Protein AF-A0A0J1GUV9-F1 (afdb_monomer)

Foldseek 3Di:
DQDQDALVQLLVQFDDDPDPLLNQLLSQLRCCCRVVVDDNLVSLVVSCVVSVPPCSVSSVVRSPSRDDPVNVVVSVVVPPPPPPDPCVVVVVVVVVVVVVVVVVVVVVVVVVVVD

Sequence (115 aa):
MAILFTKKEAMKDLPFIEDKALYKAVDLALWLYLDKHWNFKNAVNKAAEKHSVNSKIAIERLLRQVIPEEIFWDRMNGAKPKNTQPTLKETTIRSQKIKKMEMDAKNHVADITRR

Secondary structure (DSSP, 8-state):
------HHHHHHSPPP---HHHHHHHHHHHIIIIIT---HHHHHHHHHHHTT-S-HHHHHHHHHHHS-HHHHHHHHHHTS-S--SSHHHHHHHHHHHHHHHHHHHHHHHHHHTT-

Mean predicted aligned error: 13.07 Å

Structure (mmCIF, N/CA/C/O backbone):
data_AF-A0A0J1GUV9-F1
#
_entry.id   AF-A0A0J1GUV9-F1
#
loop_
_atom_site.group_PDB
_atom_site.id
_atom_site.type_symbol
_atom_site.label_atom_id
_atom_site.label_alt_id
_atom_site.label_comp_id
_atom_site.label_asym_id
_atom_site.label_entity_id
_atom_site.label_seq_id
_atom_site.pdbx_PDB_ins_code
_atom_site.Cartn_x
_atom_site.Cartn_y
_atom_site.Cartn_z
_atom_site.occupancy
_atom_site.B_iso_or_equiv
_atom_site.auth_seq_id
_atom_site.auth_comp_id
_atom_site.auth_asym_id
_atom_site.auth_atom_id
_atom_site.pdbx_PDB_model_num
ATOM 1 N N . MET A 1 1 ? 7.945 -18.785 -11.872 1.00 46.06 1 MET A N 1
ATOM 2 C CA . MET A 1 1 ? 6.512 -18.927 -11.543 1.00 46.06 1 MET A CA 1
ATOM 3 C C . MET A 1 1 ? 6.050 -17.577 -11.035 1.00 46.06 1 MET A C 1
ATOM 5 O O . MET A 1 1 ? 6.739 -17.045 -10.180 1.00 46.06 1 MET A O 1
ATOM 9 N N . ALA A 1 2 ? 4.973 -17.004 -11.575 1.00 55.94 2 ALA A N 1
ATOM 10 C CA . ALA A 1 2 ? 4.408 -15.783 -11.004 1.00 55.94 2 ALA A CA 1
ATOM 11 C C . ALA A 1 2 ? 3.675 -16.166 -9.713 1.00 55.94 2 ALA A C 1
ATOM 13 O O . ALA A 1 2 ? 2.760 -16.991 -9.754 1.00 55.94 2 ALA A O 1
ATOM 14 N N . ILE A 1 3 ? 4.112 -15.632 -8.575 1.00 65.44 3 ILE A N 1
ATOM 15 C CA . ILE A 1 3 ? 3.454 -15.876 -7.289 1.00 65.44 3 ILE A CA 1
ATOM 16 C C . ILE A 1 3 ? 2.154 -15.072 -7.296 1.00 65.44 3 ILE A C 1
ATOM 18 O O . ILE A 1 3 ? 2.173 -13.841 -7.286 1.00 65.44 3 ILE A O 1
ATOM 22 N N . LEU A 1 4 ? 1.021 -15.769 -7.375 1.00 70.44 4 LEU A N 1
ATOM 23 C CA . LEU A 1 4 ? -0.293 -15.143 -7.312 1.00 70.44 4 LEU A CA 1
ATOM 24 C C . LEU A 1 4 ? -0.644 -14.928 -5.838 1.00 70.44 4 LEU A C 1
ATOM 26 O O . LEU A 1 4 ? -0.996 -15.874 -5.145 1.00 70.44 4 LEU A O 1
ATOM 30 N N . PHE A 1 5 ? -0.519 -13.691 -5.368 1.00 83.38 5 PHE A N 1
ATOM 31 C CA . PHE A 1 5 ? -0.899 -13.298 -4.014 1.00 83.38 5 PHE A CA 1
ATOM 32 C C . PHE A 1 5 ? -1.829 -12.101 -4.085 1.00 83.38 5 PHE A C 1
ATOM 34 O O . PHE A 1 5 ? -1.527 -11.079 -4.716 1.00 83.38 5 PHE A O 1
ATOM 41 N N . THR A 1 6 ? -2.986 -12.249 -3.465 1.00 88.19 6 THR A N 1
ATOM 42 C CA . THR A 1 6 ? -4.111 -11.335 -3.625 1.00 88.19 6 THR A CA 1
ATOM 43 C C . THR A 1 6 ? -4.295 -10.464 -2.389 1.00 88.19 6 THR A C 1
ATOM 45 O O . THR A 1 6 ? -3.927 -10.836 -1.275 1.00 88.19 6 THR A O 1
ATOM 48 N N . LYS A 1 7 ? -4.960 -9.311 -2.550 1.00 91.56 7 LYS A N 1
ATOM 49 C CA . LYS A 1 7 ? -5.330 -8.447 -1.414 1.00 91.56 7 LYS A CA 1
ATOM 50 C C . LYS A 1 7 ? -6.075 -9.214 -0.318 1.00 91.56 7 LYS A C 1
ATOM 52 O O . LYS A 1 7 ? -5.890 -8.942 0.860 1.00 91.56 7 LYS A O 1
ATOM 57 N N . LYS A 1 8 ? -6.940 -10.160 -0.699 1.00 89.38 8 LYS A N 1
ATOM 58 C CA . LYS A 1 8 ? -7.757 -10.925 0.254 1.00 89.38 8 LYS A CA 1
ATOM 59 C C . LYS A 1 8 ? -6.912 -11.794 1.179 1.00 89.38 8 LYS A C 1
ATOM 61 O O . LYS A 1 8 ? -7.303 -11.966 2.324 1.00 89.38 8 LYS A O 1
ATOM 66 N N . GLU A 1 9 ? -5.806 -12.342 0.688 1.00 90.06 9 GLU A N 1
ATOM 67 C CA . GLU A 1 9 ? -4.872 -13.129 1.500 1.00 90.06 9 GLU A CA 1
ATOM 68 C C . GLU A 1 9 ? -4.096 -12.202 2.434 1.00 90.06 9 GLU A C 1
ATOM 70 O O . GLU A 1 9 ? -4.175 -12.366 3.645 1.00 90.06 9 GLU A O 1
ATOM 75 N N . ALA A 1 10 ? -3.515 -11.127 1.893 1.00 90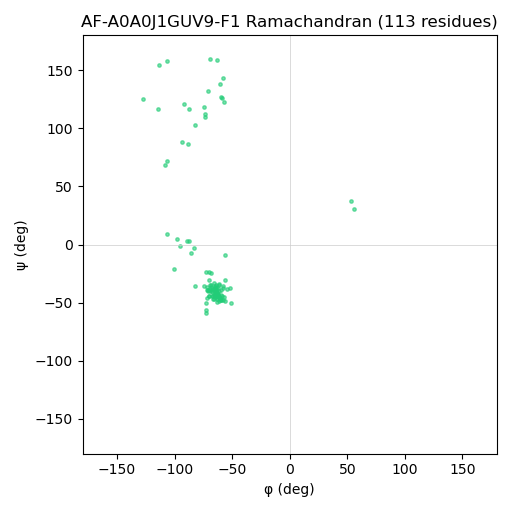.56 10 ALA A N 1
ATOM 76 C CA . ALA A 1 10 ? -2.805 -10.120 2.683 1.00 90.56 10 ALA A CA 1
ATOM 77 C C . ALA A 1 10 ? -3.652 -9.523 3.826 1.00 90.56 10 ALA A C 1
ATOM 79 O O . ALA A 1 10 ? -3.153 -9.273 4.917 1.00 90.56 10 ALA A O 1
ATOM 80 N N . MET A 1 11 ? -4.947 -9.293 3.584 1.00 91.31 11 MET A N 1
ATOM 81 C CA . MET A 1 11 ? -5.869 -8.739 4.581 1.00 91.31 11 MET A CA 1
ATOM 82 C C . MET A 1 11 ? -6.251 -9.730 5.688 1.00 91.31 11 MET A C 1
ATOM 84 O O . MET A 1 11 ? -6.658 -9.285 6.758 1.00 91.31 11 MET A O 1
ATOM 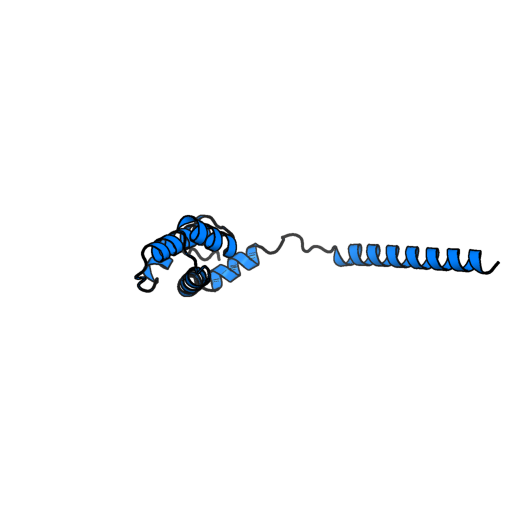88 N N . LYS A 1 12 ? -6.163 -11.045 5.448 1.00 91.44 12 LYS A N 1
ATOM 89 C CA . LYS A 1 12 ? -6.437 -12.064 6.479 1.00 91.44 12 LYS A CA 1
ATOM 90 C C . LYS A 1 12 ? -5.305 -12.155 7.493 1.00 91.44 12 LYS A C 1
ATOM 92 O O . LYS A 1 12 ? -5.577 -12.335 8.674 1.00 91.44 12 LYS A O 1
ATOM 97 N N . ASP A 1 13 ? -4.074 -11.984 7.023 1.00 91.81 13 ASP A N 1
ATOM 98 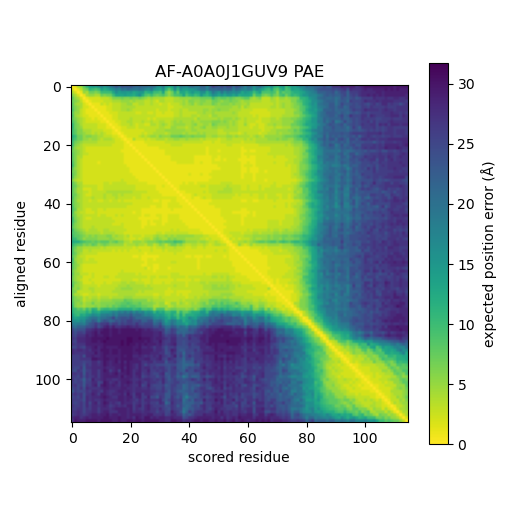C CA . ASP A 1 13 ? -2.863 -12.093 7.842 1.00 91.81 13 ASP A CA 1
ATOM 99 C C . ASP A 1 13 ? -2.486 -10.760 8.512 1.00 91.81 13 ASP A C 1
ATOM 101 O O . ASP A 1 13 ? -1.466 -10.647 9.193 1.00 91.81 13 ASP A O 1
ATOM 105 N N . LEU A 1 14 ? -3.310 -9.726 8.322 1.00 91.19 14 LEU A N 1
ATOM 106 C CA . LEU A 1 14 ? -3.084 -8.402 8.876 1.00 91.19 14 LEU A CA 1
ATOM 107 C C . LEU A 1 14 ? -3.296 -8.415 10.401 1.00 91.19 14 LEU A C 1
ATOM 109 O O . LEU A 1 14 ? -4.337 -8.889 10.866 1.00 91.19 14 LEU A O 1
ATOM 113 N N . PRO A 1 15 ? -2.372 -7.848 11.201 1.00 92.62 15 PRO A N 1
ATOM 114 C CA . PRO A 1 15 ? -2.617 -7.669 12.625 1.00 92.62 15 PRO A CA 1
ATOM 115 C C . PRO A 1 15 ? -3.804 -6.727 12.854 1.00 92.62 15 PRO A C 1
ATOM 117 O O . PRO A 1 15 ? -4.152 -5.912 11.997 1.00 92.62 15 PRO A O 1
ATOM 120 N N . PHE A 1 16 ? -4.413 -6.811 14.038 1.00 92.50 16 PHE A N 1
ATOM 121 C CA . PHE A 1 16 ? -5.492 -5.902 14.410 1.00 92.50 16 PHE A CA 1
ATOM 122 C C . PHE A 1 16 ? -5.003 -4.446 14.397 1.00 92.50 16 PHE A C 1
ATOM 124 O O . PHE A 1 16 ? -4.006 -4.106 15.036 1.00 92.50 16 PHE A O 1
ATOM 131 N N . ILE A 1 17 ? -5.722 -3.587 13.671 1.00 92.19 17 ILE A N 1
ATOM 132 C CA . ILE A 1 17 ? -5.458 -2.150 13.586 1.00 92.19 17 ILE A CA 1
ATOM 133 C C . ILE A 1 17 ? -6.637 -1.419 14.217 1.00 92.19 17 ILE A C 1
ATOM 135 O O . ILE A 1 17 ? -7.751 -1.467 13.701 1.00 92.19 17 ILE A O 1
ATOM 139 N N . GLU A 1 18 ? -6.372 -0.708 15.307 1.00 90.75 18 GLU A N 1
ATOM 140 C CA . GLU A 1 18 ? -7.377 0.098 16.002 1.00 90.75 18 GLU A CA 1
ATOM 141 C C . GLU A 1 18 ? -7.777 1.346 15.194 1.00 90.75 18 GLU A C 1
ATOM 143 O O . GLU A 1 18 ? -8.954 1.693 15.091 1.00 90.75 18 GLU A O 1
ATOM 148 N N . ASP A 1 19 ? -6.802 2.005 14.559 1.00 93.12 19 ASP A N 1
ATOM 149 C CA . ASP A 1 19 ? -7.043 3.202 13.757 1.00 93.12 19 ASP A CA 1
ATOM 150 C C . ASP A 1 19 ? -7.727 2.864 12.420 1.00 93.12 19 ASP A C 1
ATOM 152 O O . ASP A 1 19 ? -7.144 2.300 11.488 1.00 93.12 19 ASP A O 1
ATOM 156 N N . LYS A 1 20 ? -8.984 3.297 12.295 1.00 93.81 20 LYS A N 1
ATOM 157 C CA . LYS A 1 20 ? -9.809 3.122 11.095 1.00 93.81 20 LYS A CA 1
ATOM 158 C C . LYS A 1 20 ? -9.225 3.800 9.851 1.00 93.81 20 LYS A C 1
ATOM 160 O O . LYS A 1 20 ? -9.429 3.294 8.743 1.00 93.81 20 LYS A O 1
ATOM 165 N N . ALA A 1 21 ? -8.562 4.947 9.993 1.00 94.25 21 ALA A N 1
ATOM 166 C CA . ALA A 1 21 ? -7.924 5.632 8.870 1.00 94.25 21 ALA A CA 1
ATOM 167 C C . ALA A 1 21 ? -6.703 4.841 8.393 1.00 94.25 21 ALA A C 1
ATOM 169 O O . ALA A 1 21 ? -6.570 4.597 7.190 1.00 94.25 21 ALA A O 1
ATOM 170 N N . LEU A 1 22 ? -5.883 4.356 9.331 1.00 95.06 22 LEU A N 1
ATOM 171 C CA . LEU A 1 22 ? -4.741 3.492 9.036 1.00 95.06 22 LEU A CA 1
ATOM 172 C C . LEU A 1 22 ? -5.175 2.180 8.372 1.00 95.06 22 LEU A C 1
ATOM 174 O O . LEU A 1 22 ? -4.611 1.811 7.344 1.00 95.06 22 LEU A O 1
ATOM 178 N N . TYR A 1 23 ? -6.220 1.524 8.883 1.00 95.12 23 TYR A N 1
ATOM 179 C CA . TYR A 1 23 ? -6.778 0.312 8.278 1.00 95.12 23 TYR A CA 1
ATOM 180 C C . TYR A 1 23 ? -7.196 0.539 6.817 1.00 95.12 23 TYR A C 1
ATOM 182 O O . TYR A 1 23 ? -6.800 -0.210 5.924 1.00 95.12 23 TYR A O 1
ATOM 190 N N . LYS A 1 24 ? -7.948 1.614 6.544 1.00 95.62 24 LYS A N 1
ATOM 191 C CA . LYS A 1 24 ? -8.366 1.958 5.173 1.00 95.62 24 LYS A CA 1
ATOM 192 C C . LYS A 1 24 ? -7.178 2.299 4.271 1.00 95.62 24 LYS A C 1
ATOM 194 O O . LYS A 1 24 ? -7.187 1.939 3.096 1.00 95.62 24 LYS A O 1
ATOM 199 N N . ALA A 1 25 ? -6.161 2.970 4.811 1.00 96.31 25 ALA A N 1
ATOM 200 C CA . ALA A 1 25 ? -4.939 3.269 4.076 1.00 96.31 25 ALA A CA 1
ATOM 201 C C . ALA A 1 25 ? -4.184 1.991 3.696 1.00 96.31 25 ALA A C 1
ATOM 203 O O . ALA A 1 25 ? -3.757 1.854 2.552 1.00 96.31 25 ALA A O 1
ATOM 204 N N . VAL A 1 26 ? -4.068 1.034 4.614 1.00 95.94 26 VAL A N 1
ATOM 205 C CA . VAL A 1 26 ? -3.421 -0.255 4.349 1.00 95.94 26 VAL A CA 1
ATOM 206 C C . VAL A 1 26 ? -4.202 -1.065 3.312 1.00 95.94 26 VAL A C 1
ATOM 208 O O . VAL A 1 26 ? -3.595 -1.532 2.350 1.00 95.94 26 VAL A O 1
ATOM 211 N N . ASP A 1 27 ? -5.532 -1.145 3.425 1.00 95.69 27 ASP A N 1
ATOM 212 C CA . ASP A 1 27 ? -6.381 -1.829 2.435 1.00 95.69 27 ASP A CA 1
ATOM 213 C C . ASP A 1 27 ? -6.200 -1.244 1.023 1.00 95.69 27 ASP A C 1
ATOM 215 O O . ASP A 1 27 ? -6.008 -1.973 0.043 1.00 95.69 27 ASP A O 1
ATOM 219 N N . LEU A 1 28 ? -6.187 0.089 0.915 1.00 96.44 28 LEU A N 1
ATOM 220 C CA . LEU A 1 28 ? -5.958 0.776 -0.352 1.00 96.44 28 LEU A CA 1
ATOM 221 C C . LEU A 1 28 ? -4.538 0.549 -0.885 1.00 96.44 28 LEU A C 1
ATOM 223 O O . LEU A 1 28 ? -4.365 0.321 -2.084 1.00 96.44 28 LEU A O 1
ATOM 227 N N . ALA A 1 29 ? -3.522 0.620 -0.025 1.00 96.81 29 ALA A N 1
ATOM 228 C CA . ALA A 1 29 ? -2.134 0.415 -0.424 1.00 96.81 29 ALA A CA 1
ATOM 229 C C . ALA A 1 29 ? -1.904 -1.015 -0.936 1.00 96.81 29 ALA A C 1
ATOM 231 O O . ALA A 1 29 ? -1.246 -1.192 -1.964 1.00 96.81 29 ALA A O 1
ATOM 232 N N . LEU A 1 30 ? -2.498 -2.018 -0.279 1.00 95.88 30 LEU A N 1
ATOM 233 C CA . LEU A 1 30 ? -2.460 -3.412 -0.721 1.00 95.88 30 LEU A CA 1
ATOM 234 C C . LEU A 1 30 ? -3.113 -3.585 -2.091 1.00 95.88 30 LEU A C 1
ATOM 236 O O . LEU A 1 30 ? -2.518 -4.208 -2.966 1.00 95.88 30 LEU A O 1
ATOM 240 N N . TRP A 1 31 ? -4.280 -2.979 -2.317 1.00 95.44 31 TRP A N 1
ATOM 241 C CA . TRP A 1 31 ? -4.942 -3.016 -3.624 1.00 95.44 31 TRP A CA 1
ATOM 242 C C . TRP A 1 31 ? -4.117 -2.338 -4.729 1.00 95.44 31 TRP A C 1
ATOM 244 O O . TRP A 1 31 ? -3.957 -2.877 -5.825 1.00 95.44 31 TRP A O 1
ATOM 254 N N . LEU A 1 32 ? -3.555 -1.157 -4.451 1.00 95.44 32 LEU A N 1
ATOM 255 C CA . LEU A 1 32 ? -2.715 -0.437 -5.413 1.00 95.44 32 LEU A CA 1
ATOM 256 C C . LEU A 1 32 ? -1.465 -1.245 -5.774 1.00 95.44 32 LEU A C 1
ATOM 258 O O . LEU A 1 32 ? -1.090 -1.332 -6.946 1.00 95.44 32 LEU A O 1
ATOM 262 N N . TYR A 1 33 ? -0.821 -1.845 -4.775 1.00 94.62 33 TYR A N 1
ATOM 263 C CA . TYR A 1 33 ? 0.383 -2.626 -4.995 1.00 94.62 33 TYR A CA 1
ATOM 264 C C . TYR A 1 33 ? 0.068 -3.963 -5.670 1.00 94.62 33 TYR A C 1
ATOM 266 O O . TYR A 1 33 ? 0.562 -4.208 -6.770 1.00 94.62 33 TYR A O 1
ATOM 274 N N . LEU A 1 34 ? -0.759 -4.815 -5.063 1.00 92.06 34 LEU A N 1
ATOM 275 C CA . LEU A 1 34 ? -0.998 -6.186 -5.518 1.00 92.06 34 LEU A CA 1
ATOM 276 C C . LEU A 1 34 ? -1.843 -6.229 -6.795 1.00 92.06 34 LEU A C 1
ATOM 278 O O . LEU A 1 34 ? -1.347 -6.726 -7.803 1.00 92.06 34 LEU A O 1
ATOM 282 N N . ASP A 1 35 ? -3.042 -5.640 -6.787 1.00 89.94 35 ASP A N 1
ATOM 283 C CA . ASP A 1 35 ? -3.998 -5.738 -7.901 1.00 89.94 35 ASP A CA 1
ATOM 284 C C . ASP A 1 35 ? -3.724 -4.746 -9.039 1.00 89.94 35 ASP A C 1
ATOM 286 O O . ASP A 1 35 ? -3.969 -5.046 -10.207 1.00 89.94 35 ASP A O 1
ATOM 290 N N . LYS A 1 36 ? -3.260 -3.529 -8.725 1.00 91.06 36 LYS A N 1
ATOM 291 C CA . LYS A 1 36 ? -2.986 -2.496 -9.746 1.00 91.06 36 LYS A CA 1
ATOM 292 C C . LYS A 1 36 ? -1.541 -2.444 -10.207 1.00 91.06 36 LYS A C 1
ATOM 294 O O . LYS A 1 36 ? -1.231 -1.662 -11.101 1.00 91.06 36 LYS A O 1
ATOM 299 N N . HIS A 1 37 ? -0.679 -3.284 -9.644 1.00 88.81 37 HIS A N 1
ATOM 300 C CA . HIS A 1 37 ? 0.735 -3.373 -10.000 1.00 88.81 37 HIS A CA 1
ATOM 301 C C . HIS A 1 37 ? 1.498 -2.041 -9.893 1.00 88.81 37 HIS A C 1
ATOM 303 O O . HIS A 1 37 ? 2.462 -1.806 -10.622 1.00 88.81 37 HIS A O 1
ATOM 309 N N . TRP A 1 38 ? 1.096 -1.155 -8.976 1.00 92.75 38 TRP A N 1
ATOM 310 C CA . TRP A 1 38 ? 1.829 0.090 -8.740 1.00 92.75 38 TRP A CA 1
ATOM 311 C C . TRP A 1 38 ? 3.185 -0.177 -8.080 1.00 92.75 38 TRP A C 1
ATOM 313 O O . TRP A 1 38 ? 3.407 -1.205 -7.436 1.00 92.75 38 TRP A O 1
ATOM 323 N N . ASN A 1 39 ? 4.096 0.795 -8.192 1.00 91.94 39 ASN A N 1
ATOM 324 C CA . ASN A 1 39 ? 5.305 0.811 -7.375 1.00 91.94 39 ASN A CA 1
ATOM 325 C C . ASN A 1 39 ? 4.925 0.892 -5.887 1.00 91.94 39 ASN A C 1
ATOM 327 O O . ASN A 1 39 ? 4.053 1.678 -5.511 1.00 91.94 39 ASN A O 1
ATOM 331 N N . PHE A 1 40 ? 5.624 0.124 -5.048 1.00 93.31 40 PHE A N 1
ATOM 332 C CA . PHE A 1 40 ? 5.387 0.052 -3.607 1.00 93.31 40 PHE A CA 1
ATOM 333 C C . PHE A 1 40 ? 5.332 1.429 -2.929 1.00 93.31 40 PHE A C 1
ATOM 335 O O . PHE A 1 40 ? 4.353 1.747 -2.256 1.00 93.31 40 PHE A O 1
ATOM 342 N N . LYS A 1 41 ? 6.331 2.291 -3.168 1.00 94.31 41 LYS A N 1
ATOM 343 C CA . LYS A 1 41 ? 6.373 3.631 -2.560 1.00 94.31 41 LYS A CA 1
ATOM 344 C C . LYS A 1 41 ? 5.216 4.512 -3.027 1.00 94.31 41 LYS A C 1
ATOM 346 O O . LYS A 1 41 ? 4.657 5.265 -2.235 1.00 94.31 41 LYS A O 1
ATOM 351 N N . ASN A 1 42 ? 4.830 4.408 -4.298 1.00 95.50 42 ASN A N 1
ATOM 352 C CA . ASN A 1 42 ? 3.721 5.193 -4.842 1.00 95.50 42 ASN A CA 1
ATOM 353 C C . ASN A 1 42 ? 2.377 4.746 -4.261 1.00 95.50 42 ASN A C 1
ATOM 355 O O . ASN A 1 42 ? 1.550 5.596 -3.939 1.00 95.50 42 ASN A O 1
ATOM 359 N N . ALA A 1 43 ? 2.175 3.437 -4.086 1.00 96.19 43 ALA A N 1
ATOM 360 C CA . ALA A 1 43 ? 0.984 2.891 -3.442 1.00 96.19 43 ALA A CA 1
ATOM 361 C C . ALA A 1 43 ? 0.834 3.414 -2.003 1.00 96.19 43 ALA A C 1
ATOM 363 O O . ALA A 1 43 ? -0.225 3.925 -1.638 1.00 96.19 43 ALA A O 1
ATOM 364 N N . VAL A 1 44 ? 1.918 3.372 -1.223 1.00 97.12 44 VAL A N 1
ATOM 365 C CA . VAL A 1 44 ? 1.958 3.872 0.162 1.00 97.12 44 VAL A CA 1
ATOM 366 C C . VAL A 1 44 ? 1.701 5.377 0.221 1.00 97.12 44 VAL A C 1
ATOM 368 O O . VAL A 1 44 ? 0.851 5.821 0.990 1.00 97.12 44 VAL A O 1
ATOM 371 N N . ASN A 1 45 ? 2.397 6.167 -0.605 1.00 96.56 45 ASN A N 1
ATOM 372 C CA . ASN A 1 45 ? 2.209 7.619 -0.652 1.00 96.56 45 ASN A CA 1
ATOM 373 C C . ASN A 1 45 ? 0.758 7.978 -0.972 1.00 96.56 45 ASN A C 1
ATOM 375 O O . ASN A 1 45 ? 0.152 8.778 -0.260 1.00 96.56 45 ASN A O 1
ATOM 379 N N . LYS A 1 46 ? 0.178 7.335 -1.993 1.00 96.81 46 LYS A N 1
ATOM 380 C CA . LYS A 1 46 ? -1.191 7.626 -2.414 1.00 96.81 46 LYS A CA 1
ATOM 381 C C . LYS A 1 46 ? -2.217 7.248 -1.351 1.00 96.81 46 LYS A C 1
ATOM 383 O O . LYS A 1 46 ? -3.201 7.966 -1.168 1.00 96.81 46 LYS A O 1
ATOM 388 N N . ALA A 1 47 ? -1.997 6.138 -0.653 1.00 96.44 47 ALA A N 1
ATOM 389 C CA . ALA A 1 47 ? -2.864 5.712 0.432 1.00 96.44 47 ALA A CA 1
ATOM 390 C C . ALA A 1 47 ? -2.795 6.650 1.642 1.00 96.44 47 ALA A C 1
ATOM 392 O O . ALA A 1 47 ? -3.838 7.032 2.175 1.00 96.44 47 ALA A O 1
ATOM 393 N N . ALA A 1 48 ? -1.585 7.063 2.026 1.00 96.44 48 ALA A N 1
ATOM 394 C CA . ALA A 1 48 ? -1.370 8.016 3.109 1.00 96.44 48 ALA A CA 1
ATOM 395 C C . ALA A 1 48 ? -2.043 9.365 2.821 1.00 96.44 48 ALA A C 1
ATOM 397 O O . ALA A 1 48 ? -2.759 9.884 3.673 1.00 96.44 48 ALA A O 1
ATOM 398 N N . GLU A 1 49 ? -1.885 9.890 1.601 1.00 96.00 49 GLU A N 1
ATOM 399 C CA . GLU A 1 49 ? -2.543 11.126 1.156 1.00 96.00 49 GLU A CA 1
ATOM 400 C C . GLU A 1 49 ? -4.070 11.015 1.213 1.00 96.00 49 GLU A C 1
ATOM 402 O O . GLU A 1 49 ? -4.740 11.895 1.747 1.00 96.00 49 GLU A O 1
ATOM 407 N N . LYS A 1 50 ? -4.634 9.923 0.680 1.00 96.06 50 LYS A N 1
ATOM 408 C CA . LYS A 1 50 ? -6.090 9.769 0.546 1.00 96.06 50 LYS A CA 1
ATOM 409 C C . LYS A 1 50 ? -6.811 9.585 1.881 1.00 96.06 50 LYS A C 1
ATOM 411 O O . LYS A 1 50 ? -7.974 9.963 1.994 1.00 96.06 50 LYS A O 1
ATOM 416 N N . HIS A 1 51 ? -6.145 8.988 2.863 1.00 93.94 51 HIS A N 1
ATOM 417 C CA . HIS A 1 51 ? -6.712 8.740 4.189 1.00 93.94 51 HIS A CA 1
ATOM 418 C C . HIS A 1 51 ? -6.149 9.666 5.271 1.00 93.94 51 HIS A C 1
ATOM 420 O O . HIS A 1 51 ? -6.432 9.449 6.445 1.00 93.94 51 HIS A O 1
ATOM 426 N N . SER A 1 52 ? -5.381 10.690 4.881 1.00 92.44 52 SER A N 1
ATOM 427 C CA . SER A 1 52 ? -4.772 11.672 5.789 1.00 92.44 52 SER A CA 1
ATOM 428 C C . SER A 1 52 ? -3.960 11.027 6.921 1.00 92.44 52 SER A C 1
ATOM 430 O O . SER A 1 52 ? -3.956 11.501 8.055 1.00 92.44 52 SER A O 1
ATOM 432 N N . VAL A 1 53 ? -3.265 9.927 6.615 1.00 92.25 53 VAL A N 1
ATOM 433 C CA . VAL A 1 53 ? -2.422 9.211 7.578 1.00 92.25 53 VAL A CA 1
ATOM 434 C C . VAL A 1 53 ? -1.027 9.824 7.566 1.00 92.25 53 VAL A C 1
ATOM 436 O O . VAL A 1 53 ? -0.306 9.743 6.571 1.00 92.25 53 VAL A O 1
ATOM 439 N N . ASN A 1 54 ? -0.617 10.395 8.698 1.00 87.75 54 ASN A N 1
ATOM 440 C CA . ASN A 1 54 ? 0.685 11.056 8.828 1.00 8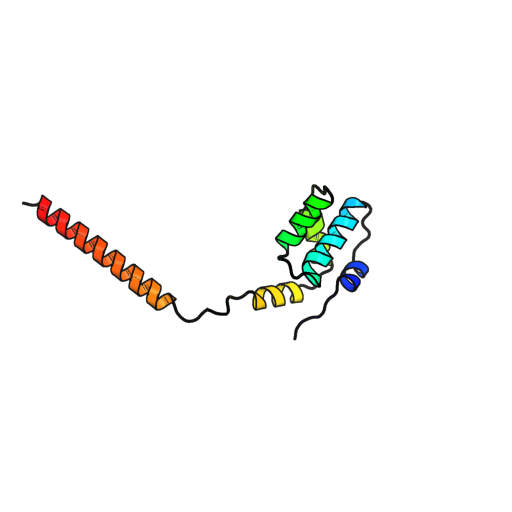7.75 54 ASN A CA 1
ATOM 441 C C . ASN A 1 54 ? 1.860 10.066 8.758 1.00 87.75 54 ASN A C 1
ATOM 443 O O . ASN A 1 54 ? 2.922 10.379 8.219 1.00 87.75 54 ASN A O 1
ATOM 447 N N . SER A 1 55 ? 1.679 8.850 9.283 1.00 90.50 55 SER A N 1
ATOM 448 C CA . SER A 1 55 ? 2.746 7.850 9.354 1.00 90.50 55 SER A CA 1
ATOM 449 C C . SER A 1 55 ? 2.737 6.911 8.148 1.00 90.50 55 SER A C 1
ATOM 451 O O . SER A 1 55 ? 2.175 5.815 8.182 1.00 90.50 55 SER A O 1
ATOM 453 N N . LYS A 1 56 ? 3.436 7.31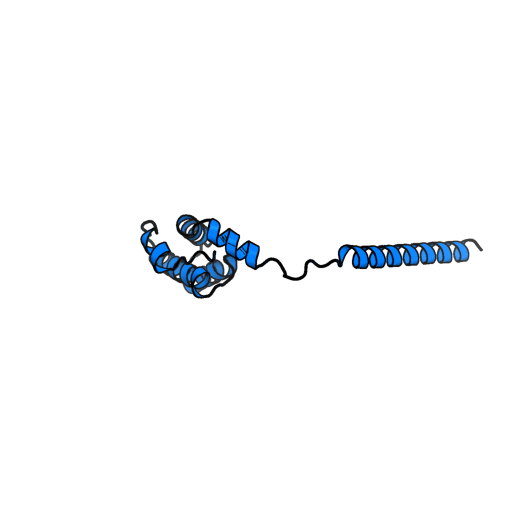0 7.081 1.00 94.75 56 LYS A N 1
ATOM 454 C CA . LYS A 1 56 ? 3.711 6.434 5.924 1.00 94.75 56 LYS A CA 1
ATOM 455 C C . LYS A 1 56 ? 4.456 5.162 6.336 1.00 94.75 56 LYS A C 1
ATOM 457 O O . LYS A 1 56 ? 4.184 4.087 5.817 1.00 94.75 56 LYS A O 1
ATOM 462 N N . ILE A 1 57 ? 5.347 5.283 7.319 1.00 95.44 57 ILE A N 1
ATOM 463 C CA . ILE A 1 57 ? 6.149 4.176 7.854 1.00 95.44 57 ILE A CA 1
ATOM 464 C C . ILE A 1 57 ? 5.257 3.099 8.481 1.00 95.44 57 ILE A C 1
ATOM 466 O O . ILE A 1 57 ? 5.547 1.915 8.329 1.00 95.44 57 ILE A O 1
ATOM 470 N N . ALA A 1 58 ? 4.169 3.481 9.160 1.00 94.62 58 ALA A N 1
ATOM 471 C CA . ALA A 1 58 ? 3.227 2.511 9.719 1.00 94.62 58 ALA A CA 1
ATOM 472 C C . ALA A 1 58 ? 2.578 1.665 8.613 1.00 94.62 58 ALA A C 1
ATOM 474 O O . ALA A 1 58 ? 2.549 0.441 8.716 1.00 94.62 58 ALA A O 1
ATOM 475 N N . ILE A 1 59 ? 2.152 2.310 7.521 1.00 95.62 59 ILE A N 1
ATOM 476 C CA . ILE A 1 59 ? 1.597 1.630 6.344 1.00 95.62 59 ILE A CA 1
ATOM 477 C C . ILE A 1 5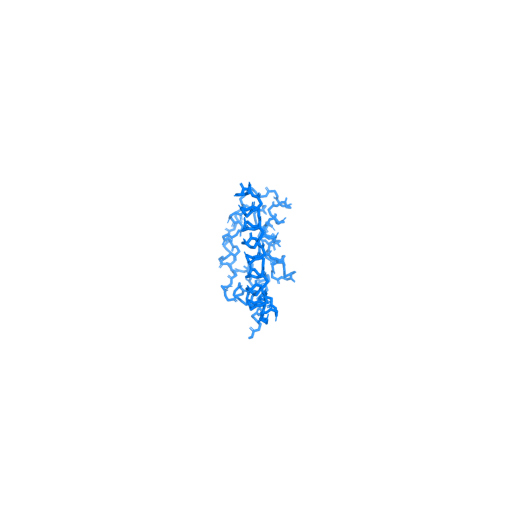9 ? 2.649 0.692 5.731 1.00 95.62 59 ILE A C 1
ATOM 479 O O . ILE A 1 59 ? 2.364 -0.481 5.511 1.00 95.62 59 ILE A O 1
ATOM 483 N N . GLU A 1 60 ? 3.883 1.162 5.509 1.00 96.19 60 GLU A N 1
ATOM 484 C CA . GLU A 1 60 ? 4.956 0.325 4.943 1.00 96.19 60 GLU A CA 1
ATOM 485 C C . GLU A 1 60 ? 5.254 -0.913 5.787 1.00 96.19 60 GLU A C 1
ATOM 487 O O . GLU A 1 60 ? 5.412 -2.003 5.236 1.00 96.19 60 GLU A O 1
ATOM 492 N N . ARG A 1 61 ? 5.336 -0.751 7.113 1.00 95.81 61 ARG A N 1
ATOM 493 C CA . ARG A 1 61 ? 5.602 -1.857 8.039 1.00 95.81 61 ARG A CA 1
ATOM 494 C C . ARG A 1 61 ? 4.517 -2.921 7.951 1.00 95.81 61 ARG A C 1
ATOM 496 O O . ARG A 1 61 ? 4.849 -4.092 7.809 1.00 95.81 61 ARG A O 1
ATOM 503 N N . LEU A 1 62 ? 3.251 -2.510 7.969 1.00 95.62 62 LEU A N 1
ATOM 504 C CA . LEU A 1 62 ? 2.115 -3.428 7.882 1.00 95.62 62 LEU A CA 1
ATOM 505 C C . LEU A 1 62 ? 2.090 -4.163 6.540 1.00 95.62 62 LEU A C 1
ATOM 507 O O . LEU A 1 62 ? 1.925 -5.376 6.510 1.00 95.62 62 LEU A O 1
ATOM 511 N N . LEU A 1 63 ? 2.345 -3.461 5.431 1.00 94.81 63 LEU A N 1
ATOM 512 C CA . LEU A 1 63 ? 2.420 -4.100 4.116 1.00 94.81 63 LEU A CA 1
ATOM 513 C C . LEU A 1 63 ? 3.554 -5.130 4.039 1.00 94.81 63 LEU A C 1
ATOM 515 O O . LEU A 1 63 ? 3.360 -6.205 3.483 1.00 94.81 63 LEU A O 1
ATOM 519 N N . ARG A 1 64 ? 4.733 -4.821 4.586 1.00 94.56 64 ARG A N 1
ATOM 520 C CA . ARG A 1 64 ? 5.879 -5.747 4.589 1.00 94.56 64 ARG A CA 1
ATOM 521 C C . ARG A 1 64 ? 5.685 -6.952 5.504 1.00 94.56 64 ARG A C 1
ATOM 523 O O . ARG A 1 64 ? 6.341 -7.958 5.284 1.00 94.56 64 ARG A O 1
ATOM 530 N N . GLN A 1 65 ? 4.828 -6.849 6.518 1.00 94.00 65 GLN A N 1
ATOM 531 C CA . GLN A 1 65 ? 4.494 -7.983 7.379 1.00 94.00 65 GLN A CA 1
ATOM 532 C C . GLN A 1 65 ? 3.615 -9.010 6.665 1.00 94.00 65 GLN A C 1
ATOM 534 O O . GLN A 1 65 ? 3.781 -10.200 6.897 1.00 94.00 65 GLN A O 1
ATOM 539 N N . VAL A 1 66 ? 2.698 -8.556 5.806 1.00 93.75 66 VAL A N 1
ATOM 540 C CA . VAL A 1 66 ? 1.708 -9.439 5.167 1.00 93.75 66 VAL A CA 1
ATOM 541 C C . VAL A 1 66 ? 2.056 -9.838 3.739 1.00 93.75 66 VAL A C 1
ATOM 543 O O . VAL A 1 66 ? 1.512 -10.810 3.234 1.00 93.75 66 VAL A O 1
ATOM 546 N N . ILE A 1 67 ? 2.919 -9.087 3.052 1.00 92.75 67 ILE A N 1
ATOM 547 C CA . ILE A 1 67 ? 3.351 -9.419 1.692 1.00 92.75 67 ILE A CA 1
ATOM 548 C C . ILE A 1 67 ? 4.628 -10.269 1.776 1.00 92.75 67 ILE A C 1
ATOM 550 O O . ILE A 1 67 ? 5.637 -9.760 2.272 1.00 92.75 67 ILE A O 1
ATOM 554 N N . PRO A 1 68 ? 4.629 -11.501 1.233 1.00 91.38 68 PRO A N 1
ATOM 555 C CA . PRO A 1 68 ? 5.823 -12.337 1.164 1.00 91.38 68 PRO A CA 1
ATOM 556 C C . PRO A 1 68 ? 6.968 -11.656 0.411 1.00 91.38 68 PRO A C 1
ATOM 558 O O . PRO A 1 68 ? 6.755 -10.958 -0.592 1.00 91.38 68 PRO A O 1
ATOM 561 N N . GLU A 1 69 ? 8.198 -11.870 0.874 1.00 90.31 69 GLU A N 1
ATOM 562 C CA . GLU A 1 69 ? 9.377 -11.202 0.321 1.00 90.31 69 GLU A CA 1
ATOM 563 C C . GLU A 1 69 ? 9.586 -11.556 -1.158 1.00 90.31 69 GLU A C 1
ATOM 565 O O . GLU A 1 69 ? 9.967 -10.714 -1.976 1.00 90.31 69 GLU A O 1
ATOM 570 N N . GLU A 1 70 ? 9.236 -12.784 -1.533 1.00 89.12 70 GLU A N 1
ATOM 571 C CA . GLU A 1 70 ? 9.325 -13.328 -2.885 1.00 89.12 70 GLU A CA 1
ATOM 572 C C . GLU A 1 70 ? 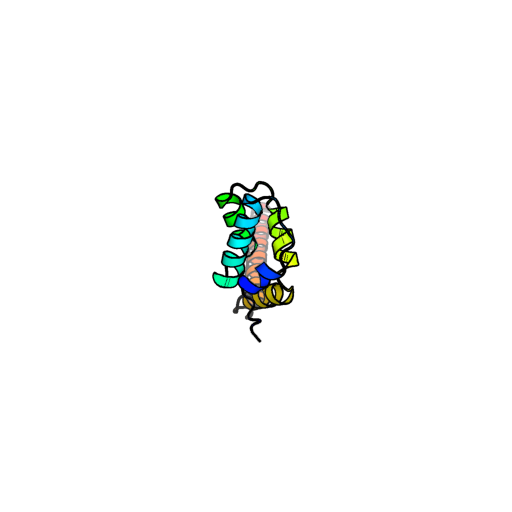8.554 -12.486 -3.909 1.00 89.12 70 GLU A C 1
ATOM 574 O O . GLU A 1 70 ? 8.981 -12.375 -5.057 1.00 89.12 70 GLU A O 1
ATOM 579 N N . ILE A 1 71 ? 7.465 -11.828 -3.504 1.00 89.00 71 ILE A N 1
ATOM 580 C CA . ILE A 1 71 ? 6.675 -10.956 -4.388 1.00 89.00 71 ILE A CA 1
ATOM 581 C C . ILE A 1 71 ? 7.427 -9.672 -4.709 1.00 89.00 71 ILE A C 1
ATOM 583 O O . ILE A 1 71 ? 7.390 -9.184 -5.845 1.00 89.00 71 ILE A O 1
ATOM 587 N N . PHE A 1 72 ? 8.123 -9.118 -3.716 1.00 88.56 72 PHE A N 1
ATOM 588 C CA . PHE A 1 72 ? 8.977 -7.959 -3.934 1.00 88.56 72 PHE A CA 1
ATOM 589 C C . PHE A 1 72 ? 10.121 -8.318 -4.882 1.00 88.56 72 PHE A C 1
ATOM 591 O O . PHE A 1 72 ? 10.399 -7.554 -5.812 1.00 88.56 72 PHE A O 1
ATOM 598 N N . TRP A 1 73 ? 10.730 -9.492 -4.696 1.00 86.00 73 TRP A N 1
ATOM 599 C CA . TRP A 1 73 ? 11.791 -9.996 -5.566 1.00 86.00 73 TRP A CA 1
ATOM 600 C C . TRP A 1 73 ? 11.308 -10.244 -6.994 1.00 86.00 73 TRP A C 1
ATOM 602 O O . TRP A 1 73 ? 11.966 -9.796 -7.933 1.00 86.00 73 TRP A O 1
ATOM 612 N N . ASP A 1 74 ? 10.162 -10.900 -7.181 1.00 84.75 74 ASP A N 1
ATOM 613 C CA . ASP A 1 74 ? 9.601 -11.191 -8.507 1.00 84.75 74 ASP A CA 1
ATOM 614 C C . ASP A 1 74 ? 9.333 -9.895 -9.286 1.00 84.75 74 ASP A C 1
ATOM 616 O O . ASP A 1 74 ? 9.757 -9.733 -10.435 1.00 84.75 74 ASP A O 1
ATOM 620 N N . ARG A 1 75 ? 8.762 -8.888 -8.616 1.00 80.94 75 ARG A N 1
ATOM 621 C CA . ARG A 1 75 ? 8.542 -7.563 -9.213 1.00 80.94 75 ARG A CA 1
ATOM 622 C C . ARG A 1 75 ? 9.833 -6.813 -9.501 1.00 80.94 75 ARG A C 1
ATOM 624 O O . ARG A 1 75 ? 9.932 -6.166 -10.542 1.00 80.94 75 ARG A O 1
ATOM 631 N N . MET A 1 76 ? 10.822 -6.883 -8.612 1.00 79.94 76 MET A N 1
ATOM 632 C CA . MET A 1 76 ? 12.112 -6.229 -8.837 1.00 79.94 76 MET A CA 1
ATOM 633 C C . MET A 1 76 ? 12.878 -6.883 -9.993 1.00 79.94 76 MET A C 1
ATOM 635 O O . MET A 1 76 ? 13.487 -6.188 -10.807 1.00 79.94 76 MET A O 1
ATOM 639 N N . ASN A 1 77 ? 12.806 -8.208 -10.111 1.00 72.81 77 ASN A N 1
ATOM 640 C CA . ASN A 1 77 ? 13.412 -8.959 -11.206 1.00 72.81 77 ASN A CA 1
ATOM 641 C C . ASN A 1 77 ? 12.699 -8.708 -12.540 1.00 72.81 77 ASN A C 1
ATOM 643 O O . ASN A 1 77 ? 13.374 -8.554 -13.558 1.00 72.81 77 ASN A O 1
ATOM 647 N N . GLY A 1 78 ? 11.368 -8.587 -12.536 1.00 64.94 78 GLY A N 1
ATOM 648 C CA . GLY A 1 78 ? 10.581 -8.186 -13.706 1.00 64.94 78 GLY A CA 1
ATOM 649 C C . GLY A 1 78 ? 10.792 -6.726 -14.130 1.00 64.94 78 GLY A C 1
ATOM 650 O O . GLY A 1 78 ? 10.612 -6.397 -15.300 1.00 64.94 78 GLY A O 1
ATOM 651 N N . ALA A 1 79 ? 11.216 -5.858 -13.205 1.00 58.62 79 ALA A N 1
ATOM 652 C CA . ALA A 1 79 ? 11.541 -4.456 -13.466 1.00 58.62 79 ALA A CA 1
ATOM 653 C C . ALA A 1 79 ? 12.964 -4.235 -14.009 1.00 58.62 79 ALA A C 1
ATOM 655 O O . ALA A 1 79 ? 13.316 -3.095 -14.329 1.00 58.62 79 ALA A O 1
ATOM 656 N N . LYS A 1 80 ? 13.791 -5.287 -14.140 1.00 57.62 80 LYS A N 1
ATOM 657 C CA . LYS A 1 80 ? 15.077 -5.162 -14.838 1.00 57.62 80 LYS A CA 1
ATOM 658 C C . LYS A 1 80 ? 14.798 -4.692 -16.270 1.00 57.62 80 LYS A C 1
ATOM 660 O O . LYS A 1 80 ? 14.011 -5.336 -16.968 1.00 57.62 80 LYS A O 1
ATOM 665 N N . PRO A 1 81 ? 15.416 -3.591 -16.736 1.00 53.16 81 PRO A N 1
ATOM 666 C CA . PRO A 1 81 ? 15.257 -3.182 -18.119 1.00 53.16 81 PRO A CA 1
ATOM 667 C C . PRO A 1 81 ? 15.705 -4.349 -19.000 1.00 53.16 81 PRO A C 1
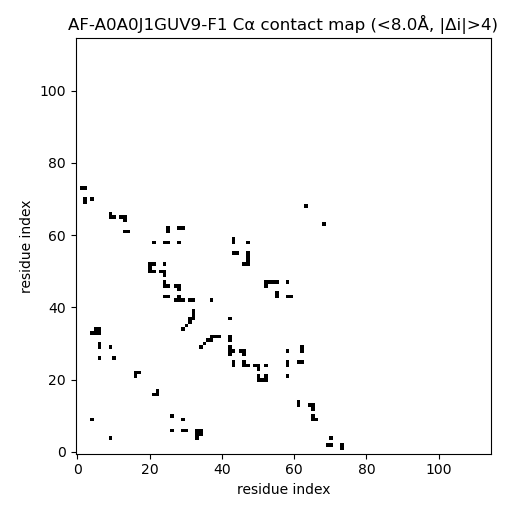ATOM 669 O O . PRO A 1 81 ? 16.846 -4.802 -18.906 1.00 53.16 81 PRO A O 1
ATOM 672 N N . LYS A 1 82 ? 14.809 -4.828 -19.873 1.00 54.22 82 LYS A N 1
ATOM 673 C CA . LYS A 1 82 ? 15.100 -5.885 -20.862 1.00 54.22 82 LYS A CA 1
ATOM 674 C C . LYS A 1 82 ? 16.285 -5.540 -21.782 1.00 54.22 82 LYS A C 1
ATOM 676 O O . LYS A 1 82 ? 16.788 -6.410 -22.478 1.00 54.22 82 LYS A O 1
ATOM 681 N N . ASN A 1 83 ? 16.780 -4.304 -21.720 1.00 48.16 83 ASN A N 1
ATOM 682 C CA . ASN A 1 83 ? 17.934 -3.810 -22.452 1.00 48.16 83 ASN A CA 1
ATOM 683 C C . ASN A 1 83 ? 19.136 -3.635 -21.517 1.00 48.16 83 ASN A C 1
ATOM 685 O O . ASN A 1 83 ? 19.546 -2.519 -21.215 1.00 48.16 83 ASN A O 1
ATOM 689 N N . THR A 1 84 ? 19.732 -4.742 -21.081 1.00 49.81 84 THR A N 1
ATOM 690 C CA . THR A 1 84 ? 21.174 -4.751 -20.791 1.00 49.81 84 THR A CA 1
ATOM 691 C C . THR A 1 84 ? 21.857 -5.565 -21.887 1.00 49.81 84 THR A C 1
ATOM 693 O O . THR A 1 84 ? 22.325 -6.677 -21.678 1.00 49.81 84 THR A O 1
ATOM 696 N N . GLN A 1 85 ? 21.842 -5.011 -23.099 1.00 49.38 85 GLN A N 1
ATOM 697 C CA . GLN A 1 85 ? 22.784 -5.327 -24.174 1.00 49.38 85 GLN A CA 1
ATOM 698 C C . GLN A 1 85 ? 23.647 -4.069 -24.429 1.00 49.38 85 GLN A C 1
ATOM 700 O O . GLN A 1 85 ? 23.281 -2.972 -24.008 1.00 49.38 85 GLN A O 1
ATOM 705 N N . PRO A 1 86 ? 24.868 -4.221 -24.960 1.00 46.09 86 PRO A N 1
ATOM 706 C CA . PRO A 1 86 ? 26.090 -3.731 -24.326 1.00 46.09 86 PRO A CA 1
ATOM 707 C C . PRO A 1 86 ? 26.441 -2.287 -24.705 1.00 46.09 86 PRO A C 1
ATOM 709 O O . PRO A 1 86 ? 27.285 -2.060 -25.563 1.00 46.09 86 PRO A O 1
ATOM 712 N N . THR A 1 87 ? 25.911 -1.288 -24.005 1.00 48.91 87 THR A N 1
ATOM 713 C CA . THR A 1 87 ? 26.370 0.102 -24.207 1.00 48.91 87 THR A CA 1
ATOM 714 C C . THR A 1 87 ? 27.540 0.495 -23.311 1.00 48.91 87 THR A C 1
ATOM 716 O O . THR A 1 87 ? 27.998 1.628 -23.396 1.00 48.91 87 THR A O 1
ATOM 719 N N . LEU A 1 88 ? 28.096 -0.410 -22.490 1.00 53.44 88 LEU A N 1
ATOM 720 C CA . LEU A 1 88 ? 29.292 -0.106 -21.689 1.00 53.44 88 LEU A CA 1
ATOM 721 C C . LEU A 1 88 ? 30.511 0.159 -22.588 1.00 53.44 88 LEU A C 1
ATOM 723 O O . LEU A 1 88 ? 31.310 1.045 -22.304 1.00 53.44 88 LEU A O 1
ATOM 727 N N . LYS A 1 89 ? 30.624 -0.562 -23.713 1.00 51.97 89 LYS A N 1
ATOM 728 C CA . LYS A 1 89 ? 31.694 -0.349 -24.700 1.00 51.97 89 LYS A CA 1
ATOM 729 C C . LYS A 1 89 ? 31.491 0.957 -25.470 1.00 51.97 89 LYS A C 1
ATOM 731 O O . LYS A 1 89 ? 32.425 1.740 -25.551 1.00 51.97 89 LYS A O 1
ATOM 736 N N . GLU A 1 90 ? 30.283 1.252 -25.952 1.00 53.34 90 GLU A N 1
ATOM 737 C CA . GLU A 1 90 ? 30.006 2.505 -26.678 1.00 53.34 90 GLU A CA 1
ATOM 738 C C . GLU A 1 90 ? 30.107 3.756 -25.797 1.00 53.34 90 GLU A C 1
ATOM 740 O O . GLU A 1 90 ? 30.680 4.757 -26.224 1.00 53.34 90 GLU A O 1
ATOM 745 N N . THR A 1 91 ? 29.620 3.715 -24.553 1.00 56.53 91 THR A N 1
ATOM 746 C CA . THR A 1 91 ? 29.775 4.843 -23.613 1.00 56.53 91 THR A CA 1
ATOM 747 C C . THR A 1 91 ? 31.224 5.026 -23.170 1.00 56.53 91 THR A C 1
ATOM 749 O O . THR A 1 91 ? 31.684 6.163 -23.041 1.00 56.53 91 THR A O 1
ATOM 752 N N . THR A 1 92 ? 31.986 3.938 -23.022 1.00 59.19 92 THR A N 1
ATOM 753 C CA . THR A 1 92 ? 33.433 4.001 -22.760 1.00 59.19 92 THR A CA 1
ATOM 754 C C . THR A 1 92 ? 34.190 4.569 -23.963 1.00 59.19 92 THR A C 1
ATOM 756 O O . THR A 1 92 ? 34.997 5.478 -23.797 1.00 59.19 92 THR A O 1
ATOM 759 N N . ILE A 1 93 ? 33.880 4.135 -25.189 1.00 66.25 93 ILE A N 1
ATOM 760 C CA . ILE A 1 93 ? 34.496 4.672 -26.415 1.00 66.25 93 ILE A CA 1
ATOM 761 C C . ILE A 1 93 ? 34.144 6.158 -26.589 1.00 66.25 93 ILE A C 1
ATOM 763 O O . ILE A 1 93 ? 35.018 6.973 -26.892 1.00 66.25 93 ILE A O 1
ATOM 767 N N . ARG A 1 94 ? 32.887 6.552 -26.343 1.00 63.53 94 ARG A N 1
ATOM 768 C CA . ARG A 1 94 ? 32.452 7.955 -26.436 1.00 63.53 94 ARG A CA 1
ATOM 769 C C . ARG A 1 94 ? 33.131 8.836 -25.387 1.00 63.53 94 ARG A C 1
ATOM 771 O O . ARG A 1 94 ? 33.602 9.918 -25.728 1.00 63.53 94 ARG A O 1
ATOM 778 N N . SER A 1 95 ? 33.231 8.376 -24.142 1.00 68.56 95 SER A N 1
ATOM 779 C CA . SER A 1 95 ? 33.910 9.123 -23.073 1.00 68.56 95 SER A CA 1
ATOM 780 C C . SER A 1 95 ? 35.427 9.212 -23.286 1.00 68.56 95 SER A C 1
ATOM 782 O O . SER A 1 95 ? 36.007 10.271 -23.051 1.00 68.56 95 SER A O 1
ATOM 784 N N . GLN A 1 96 ? 36.071 8.166 -23.817 1.00 74.88 96 GLN A N 1
ATOM 785 C CA . GLN A 1 96 ? 37.480 8.214 -24.230 1.00 74.88 96 GLN A CA 1
ATOM 786 C C . GLN A 1 96 ? 37.714 9.217 -25.368 1.00 74.88 96 GLN A C 1
ATOM 788 O O . GLN A 1 96 ? 38.675 9.986 -25.321 1.00 74.88 96 GLN A O 1
ATOM 793 N N . LYS A 1 97 ? 36.818 9.261 -26.364 1.00 79.25 97 LYS A N 1
ATOM 794 C CA . LYS A 1 97 ? 36.918 10.204 -27.488 1.00 79.25 97 LYS A CA 1
ATOM 795 C C . LYS A 1 97 ? 36.784 11.662 -27.030 1.00 79.25 97 LYS A C 1
ATOM 797 O O . LYS A 1 97 ? 37.528 12.509 -27.515 1.00 79.25 97 LYS A O 1
ATOM 802 N N . ILE A 1 98 ? 35.896 11.943 -26.072 1.00 78.12 98 ILE A N 1
ATOM 803 C CA . ILE A 1 98 ? 35.739 13.282 -25.474 1.00 78.12 98 ILE A CA 1
ATOM 804 C C . ILE A 1 98 ? 37.000 13.682 -24.696 1.00 78.12 98 ILE A C 1
ATOM 806 O O . ILE A 1 98 ? 37.533 14.761 -24.935 1.00 78.12 98 ILE A O 1
ATOM 810 N N . LYS A 1 99 ? 37.545 12.794 -23.850 1.00 81.62 99 LYS A N 1
ATOM 811 C CA . LYS A 1 99 ? 38.795 13.068 -23.113 1.00 81.62 99 LYS A CA 1
ATOM 812 C C . LYS A 1 99 ? 39.975 13.377 -24.036 1.00 81.62 99 LYS A C 1
ATOM 814 O O . LYS A 1 99 ? 40.792 14.235 -23.713 1.00 81.62 99 LYS A O 1
ATOM 819 N N . LYS A 1 100 ? 40.070 12.689 -25.180 1.00 83.69 100 LYS A N 1
ATOM 820 C CA . LYS A 1 100 ? 41.118 12.956 -26.172 1.00 83.69 100 LYS A CA 1
ATOM 821 C C . LYS A 1 100 ? 40.953 14.342 -26.805 1.00 83.69 100 LYS A C 1
ATOM 823 O O . LYS A 1 100 ? 41.915 15.097 -26.831 1.00 83.69 100 LYS A O 1
ATOM 828 N N . MET A 1 101 ? 39.734 14.705 -27.219 1.00 79.50 101 MET A N 1
ATOM 829 C CA . MET A 1 101 ? 39.457 16.042 -27.764 1.00 79.50 101 MET A CA 1
ATOM 830 C C . MET A 1 101 ? 39.763 17.162 -26.758 1.00 79.50 101 MET A C 1
ATOM 832 O O . MET A 1 101 ? 40.319 18.187 -27.141 1.00 79.50 101 MET A O 1
ATOM 836 N N . GLU A 1 102 ? 39.456 16.969 -25.472 1.00 80.00 102 GLU A N 1
ATOM 837 C CA . GLU A 1 102 ? 39.796 17.944 -24.425 1.00 80.00 102 GLU A CA 1
ATOM 838 C C . GLU A 1 102 ? 41.309 18.108 -24.231 1.00 80.00 102 GLU A C 1
ATOM 840 O O . GLU A 1 102 ? 41.787 19.214 -23.977 1.00 80.00 102 GLU A O 1
ATOM 845 N N . MET A 1 103 ? 42.070 17.017 -24.333 1.00 79.88 103 MET A N 1
ATOM 846 C CA . MET A 1 103 ? 43.528 17.051 -24.215 1.00 79.88 103 MET A CA 1
ATOM 847 C C . MET A 1 103 ? 44.170 17.744 -25.420 1.00 79.88 103 MET A C 1
ATOM 849 O O . MET A 1 103 ? 45.020 18.615 -25.238 1.00 79.88 103 MET A O 1
ATOM 853 N N . ASP A 1 104 ? 43.711 17.418 -26.629 1.00 78.56 104 ASP A N 1
ATOM 854 C CA . ASP A 1 104 ? 44.185 18.040 -27.868 1.00 78.56 104 ASP A CA 1
ATOM 855 C C . ASP A 1 104 ? 43.888 19.553 -27.871 1.00 78.56 104 ASP A C 1
ATOM 857 O O . ASP A 1 104 ? 44.756 20.354 -28.217 1.00 78.56 104 ASP A O 1
ATOM 861 N N . ALA A 1 105 ? 42.714 19.970 -27.380 1.00 78.88 105 ALA A N 1
ATOM 862 C CA . ALA A 1 105 ? 42.367 21.384 -27.233 1.00 78.88 105 ALA A CA 1
ATOM 863 C C . ALA A 1 105 ? 43.274 22.120 -26.229 1.00 78.88 105 ALA A C 1
ATOM 865 O O . ALA A 1 105 ? 43.736 23.227 -26.506 1.00 78.88 105 ALA A O 1
ATOM 866 N N . LYS A 1 106 ? 43.574 21.507 -25.076 1.00 78.56 106 LYS A N 1
ATOM 867 C CA . LYS A 1 106 ? 44.481 22.091 -24.071 1.00 78.56 106 LYS A CA 1
ATOM 868 C C . LYS A 1 106 ? 45.904 22.242 -24.604 1.00 78.56 106 LYS A C 1
ATOM 870 O O . LYS A 1 106 ? 46.528 23.276 -24.377 1.00 78.56 106 LYS A O 1
ATOM 875 N N . ASN A 1 107 ? 46.390 21.242 -25.336 1.00 75.81 107 ASN A N 1
ATOM 876 C CA . ASN A 1 107 ? 47.709 21.289 -25.962 1.00 75.81 107 ASN A CA 1
ATOM 877 C C . ASN A 1 107 ? 47.776 22.377 -27.040 1.00 75.81 107 ASN A C 1
ATOM 879 O O . ASN A 1 107 ? 48.751 23.121 -27.083 1.00 75.81 107 ASN A O 1
ATOM 883 N N . HIS A 1 108 ? 46.724 22.533 -27.849 1.00 70.81 108 HIS A N 1
ATOM 884 C CA . HIS A 1 108 ? 46.677 23.579 -28.869 1.00 70.81 108 HIS A CA 1
ATOM 885 C C . HIS A 1 108 ? 46.702 24.992 -28.264 1.00 70.81 108 HIS A C 1
ATOM 887 O O . HIS A 1 108 ? 47.443 25.851 -28.738 1.00 70.81 108 HIS A O 1
ATOM 893 N N . VAL A 1 109 ? 45.950 25.229 -27.184 1.00 72.88 109 VAL A N 1
ATOM 894 C CA . VAL A 1 109 ? 45.964 26.521 -26.475 1.00 72.88 109 VAL A CA 1
ATOM 895 C C . VAL A 1 109 ? 47.333 26.802 -25.851 1.00 72.88 109 VAL A C 1
ATOM 897 O O . VAL A 1 109 ? 47.812 27.932 -25.940 1.00 72.88 109 VAL A O 1
ATOM 900 N N . ALA A 1 110 ? 47.981 25.791 -25.263 1.00 73.50 110 ALA A N 1
ATOM 901 C CA . ALA A 1 110 ? 49.314 25.923 -24.674 1.00 73.50 110 ALA A CA 1
ATOM 902 C C . ALA A 1 110 ? 50.407 26.230 -25.715 1.00 73.50 110 ALA A C 1
ATOM 904 O O . ALA A 1 110 ? 51.352 26.953 -25.410 1.00 73.50 110 ALA A O 1
ATOM 905 N N . ASP A 1 111 ? 50.273 25.704 -26.934 1.00 68.88 111 ASP A N 1
ATOM 906 C CA . ASP A 1 111 ? 51.194 25.966 -28.047 1.00 68.88 111 ASP A CA 1
ATOM 907 C C . ASP A 1 111 ? 51.029 27.397 -28.595 1.00 68.88 111 ASP A C 1
ATOM 909 O O . ASP A 1 111 ? 52.006 28.102 -28.834 1.00 68.88 111 ASP A O 1
ATOM 913 N N . ILE A 1 112 ? 49.785 27.891 -28.677 1.00 70.06 112 ILE A N 1
ATOM 914 C CA . ILE A 1 112 ? 49.491 29.285 -29.063 1.00 70.06 112 ILE A CA 1
ATOM 915 C C . ILE A 1 112 ? 50.033 30.288 -28.032 1.00 70.06 112 ILE A C 1
ATOM 917 O O . ILE A 1 112 ? 50.486 31.363 -28.408 1.00 70.06 112 ILE A O 1
ATOM 921 N N . THR A 1 113 ? 49.993 29.957 -26.738 1.00 63.94 113 THR A N 1
ATOM 922 C CA . THR A 1 113 ? 50.431 30.861 -25.653 1.00 63.94 113 THR A CA 1
ATOM 923 C C . THR A 1 113 ? 51.929 30.809 -25.345 1.00 63.94 113 THR A C 1
ATOM 925 O O . THR A 1 113 ? 52.401 31.615 -24.546 1.00 63.94 113 THR A O 1
ATOM 928 N N . ARG A 1 114 ? 52.688 29.884 -25.950 1.00 58.66 114 ARG A N 1
ATOM 929 C CA . ARG A 1 114 ? 54.158 29.794 -25.819 1.00 58.66 114 ARG A CA 1
ATOM 930 C C . ARG A 1 114 ? 54.931 30.441 -26.976 1.00 58.66 114 ARG A C 1
ATOM 932 O O . ARG A 1 114 ? 56.157 30.328 -27.001 1.00 58.66 114 ARG A O 1
ATOM 939 N N . ARG A 1 115 ? 54.238 31.092 -27.910 1.00 51.44 115 ARG A N 1
ATOM 940 C CA . ARG A 1 115 ? 54.821 31.957 -28.945 1.00 51.44 115 ARG A CA 1
ATOM 941 C C . ARG A 1 115 ? 54.848 33.406 -28.480 1.00 51.44 115 ARG A C 1
ATOM 943 O O . ARG A 1 115 ? 55.827 34.087 -28.844 1.00 51.44 115 ARG A O 1
#

Solvent-accessible surface area (backbone atoms only — not com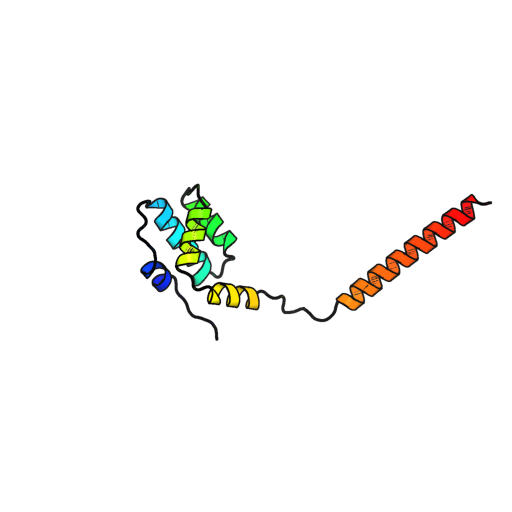parable to full-atom values): 6654 Å² total; per-residue (Å²): 132,87,83,88,68,53,50,73,59,36,61,69,66,48,75,94,64,86,51,66,47,55,46,53,21,41,55,46,19,41,39,32,28,54,77,63,65,40,57,64,70,58,18,44,50,53,18,22,64,75,43,71,41,86,58,51,63,60,46,52,53,54,51,59,71,39,47,62,67,67,58,57,49,53,52,53,63,68,63,50,69,93,75,82,68,83,52,68,60,56,53,48,52,52,52,51,52,51,54,49,53,55,49,54,51,52,52,52,53,53,56,66,74,73,111

Radius of gyration: 25.43 Å; Cα contacts (8 Å, |Δi|>4): 77; chains: 1; bounding box: 65×51×45 Å

pLDDT: mean 82.31, std 15.42, range [46.06, 97.12]

Organism: NCBI:txid1195763